Protein AF-G8PEH0-F1 (afdb_monomer)

Structure (mmCIF, N/CA/C/O backbone):
data_AF-G8PEH0-F1
#
_entry.id   AF-G8PEH0-F1
#
loop_
_atom_site.group_PDB
_atom_site.id
_atom_site.type_symbol
_atom_site.label_atom_id
_atom_site.label_alt_id
_atom_site.label_comp_id
_atom_site.label_asym_id
_atom_site.label_entity_id
_atom_site.label_seq_id
_atom_site.pdbx_PDB_ins_code
_atom_site.Cartn_x
_atom_site.Cartn_y
_atom_site.Cartn_z
_atom_site.occupancy
_atom_site.B_iso_or_equiv
_atom_site.auth_seq_id
_atom_site.auth_comp_id
_atom_site.auth_asym_id
_atom_site.auth_atom_id
_atom_site.pdbx_PDB_model_num
ATOM 1 N N . MET A 1 1 ? -9.163 20.966 8.024 1.00 61.94 1 MET A N 1
ATOM 2 C CA . MET A 1 1 ? -8.783 20.705 6.616 1.00 61.94 1 MET A CA 1
ATOM 3 C C . MET A 1 1 ? -7.304 20.337 6.473 1.00 61.94 1 MET A C 1
ATOM 5 O O . MET A 1 1 ? -7.022 19.229 6.039 1.00 61.94 1 MET A O 1
ATOM 9 N N . THR A 1 2 ? -6.364 21.163 6.945 1.00 79.69 2 THR A N 1
ATOM 10 C CA . THR A 1 2 ? -4.908 20.877 6.925 1.00 79.69 2 THR A CA 1
ATOM 11 C C . THR A 1 2 ? -4.513 19.539 7.562 1.00 79.69 2 THR A C 1
ATOM 13 O O . THR A 1 2 ? -3.725 18.803 6.982 1.00 79.69 2 THR A O 1
ATOM 16 N N . ARG A 1 3 ? -5.111 19.149 8.698 1.00 88.06 3 ARG A N 1
ATOM 17 C CA . ARG A 1 3 ? -4.799 17.865 9.366 1.00 88.06 3 ARG A CA 1
ATOM 18 C C . ARG A 1 3 ? -5.134 16.616 8.536 1.00 88.06 3 ARG A C 1
ATOM 20 O O . ARG A 1 3 ? -4.428 15.623 8.648 1.00 88.06 3 ARG A O 1
ATOM 27 N N . ILE A 1 4 ? -6.187 16.652 7.715 1.00 90.94 4 ILE A N 1
ATOM 28 C CA . ILE A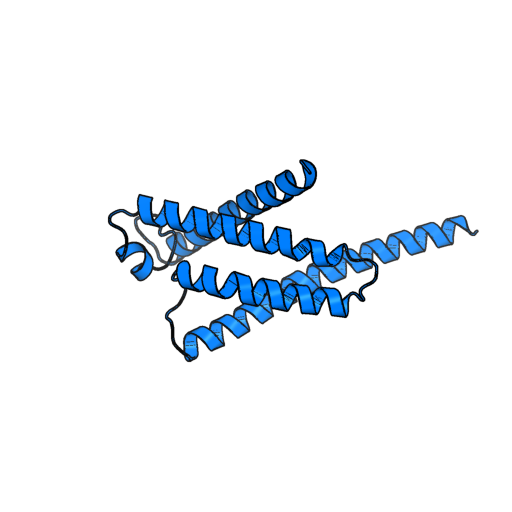 1 4 ? -6.575 15.511 6.864 1.00 90.94 4 ILE A CA 1
ATOM 29 C C . ILE A 1 4 ? -5.606 15.391 5.687 1.00 90.94 4 ILE A C 1
ATOM 31 O O . ILE A 1 4 ? -5.108 14.303 5.416 1.00 90.94 4 ILE A O 1
ATOM 35 N N . LEU A 1 5 ? -5.281 16.518 5.048 1.00 92.06 5 LEU A N 1
ATOM 36 C CA . LEU A 1 5 ? -4.298 16.567 3.964 1.00 92.06 5 LEU A CA 1
ATOM 37 C C . LEU A 1 5 ? -2.926 16.059 4.423 1.00 92.06 5 LEU A C 1
ATOM 39 O O . LEU A 1 5 ? -2.303 15.282 3.711 1.00 92.06 5 LEU A O 1
ATOM 43 N N . LEU A 1 6 ? -2.497 16.417 5.638 1.00 93.75 6 LEU A N 1
ATOM 44 C CA . LEU A 1 6 ? -1.253 15.910 6.224 1.00 93.75 6 LEU A CA 1
ATOM 45 C C . LEU A 1 6 ? -1.280 14.395 6.447 1.00 93.75 6 LEU A C 1
ATOM 47 O O . LEU A 1 6 ? -0.289 13.729 6.171 1.00 93.75 6 LEU A O 1
ATOM 51 N N . LYS A 1 7 ? -2.407 13.830 6.903 1.00 94.88 7 LYS A N 1
ATOM 52 C CA . LYS A 1 7 ? -2.544 12.371 7.031 1.00 94.88 7 LYS A CA 1
ATOM 53 C C . LYS A 1 7 ? -2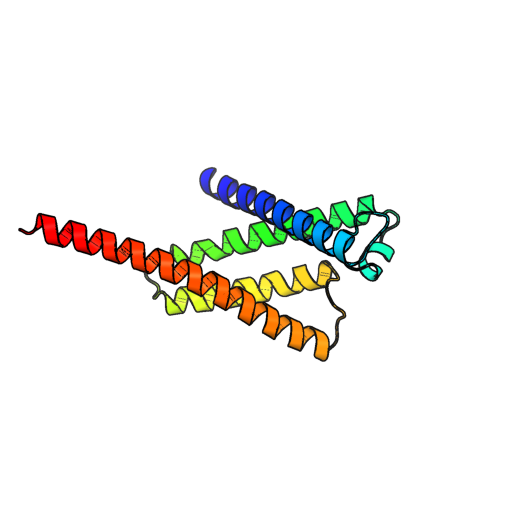.411 11.686 5.674 1.00 94.88 7 LYS A C 1
ATOM 55 O O . LYS A 1 7 ? -1.646 10.739 5.564 1.00 94.88 7 LYS A O 1
ATOM 60 N N . ILE A 1 8 ? -3.108 12.186 4.653 1.00 96.06 8 ILE A N 1
ATOM 61 C CA . ILE A 1 8 ? -3.055 11.633 3.290 1.00 96.06 8 ILE A CA 1
ATOM 62 C C . ILE A 1 8 ? -1.634 11.731 2.723 1.00 96.06 8 ILE A C 1
ATOM 64 O O . ILE A 1 8 ? -1.129 10.756 2.177 1.00 96.06 8 ILE A O 1
ATOM 68 N N . LEU A 1 9 ? -0.967 12.872 2.908 1.00 96.69 9 LEU A N 1
ATOM 69 C CA . LEU A 1 9 ? 0.416 13.072 2.482 1.00 96.69 9 LEU A CA 1
ATOM 70 C C . LEU A 1 9 ? 1.379 12.109 3.193 1.00 96.69 9 LEU A C 1
ATOM 72 O O . LEU A 1 9 ? 2.217 11.492 2.542 1.00 96.69 9 LEU A O 1
ATOM 76 N N . ASN A 1 10 ? 1.233 11.922 4.508 1.00 96.88 10 ASN A N 1
ATOM 77 C CA . ASN A 1 10 ? 2.004 10.921 5.249 1.00 96.88 10 ASN A CA 1
ATOM 78 C C . ASN A 1 10 ? 1.730 9.508 4.722 1.00 96.88 10 ASN A C 1
ATOM 80 O O . ASN A 1 10 ? 2.662 8.731 4.547 1.00 96.88 10 ASN A O 1
ATOM 84 N N . GLY A 1 11 ? 0.470 9.203 4.407 1.00 97.50 11 GLY A N 1
ATOM 85 C CA . GLY A 1 11 ? 0.069 7.976 3.729 1.00 97.50 11 GLY A CA 1
ATOM 86 C C . GLY A 1 11 ? 0.818 7.759 2.422 1.00 97.50 11 GLY A C 1
ATOM 87 O O . GLY A 1 11 ? 1.381 6.688 2.215 1.00 97.50 11 GLY A O 1
ATOM 88 N N . ALA A 1 12 ? 0.891 8.783 1.570 1.00 98.25 12 ALA A N 1
ATOM 89 C CA . ALA A 1 12 ? 1.642 8.736 0.320 1.00 98.25 12 ALA A CA 1
ATOM 90 C C . ALA A 1 12 ? 3.127 8.421 0.553 1.00 98.25 12 ALA A C 1
ATOM 92 O O . ALA A 1 12 ? 3.669 7.532 -0.098 1.00 98.25 12 ALA A O 1
ATOM 93 N N . PHE A 1 13 ? 3.774 9.098 1.508 1.00 98.12 13 PHE A N 1
ATOM 94 C CA . PHE A 1 13 ? 5.178 8.841 1.844 1.00 98.12 13 PHE A CA 1
ATOM 95 C C . PHE A 1 13 ? 5.407 7.420 2.363 1.00 98.12 13 PHE A C 1
ATOM 97 O O . PHE A 1 13 ? 6.356 6.764 1.937 1.00 98.12 13 PHE A O 1
ATOM 104 N N . ILE A 1 14 ? 4.525 6.924 3.235 1.00 97.94 14 ILE A N 1
ATOM 105 C CA . ILE A 1 14 ? 4.573 5.542 3.730 1.00 97.94 14 ILE A CA 1
ATOM 106 C C . ILE A 1 14 ? 4.402 4.559 2.566 1.00 97.94 14 ILE A C 1
ATOM 108 O O . ILE A 1 14 ? 5.167 3.604 2.456 1.00 97.94 14 ILE A O 1
ATOM 112 N N . GLY A 1 15 ? 3.453 4.819 1.663 1.00 98.12 15 GLY A N 1
ATOM 113 C CA . GLY A 1 15 ? 3.231 4.015 0.463 1.00 98.12 15 GLY A CA 1
ATOM 114 C C . GLY A 1 15 ? 4.473 3.941 -0.424 1.00 98.12 15 GLY A C 1
ATOM 115 O O . GLY A 1 15 ? 4.907 2.845 -0.772 1.00 98.12 15 GLY A O 1
ATOM 116 N N . ILE A 1 16 ? 5.096 5.088 -0.719 1.00 98.50 16 ILE A N 1
ATOM 117 C CA . ILE A 1 16 ? 6.359 5.164 -1.472 1.00 98.50 16 ILE A CA 1
ATOM 118 C C . ILE A 1 16 ? 7.461 4.366 -0.771 1.00 98.50 16 ILE A C 1
ATOM 120 O O . ILE A 1 16 ? 8.148 3.585 -1.425 1.00 98.50 16 ILE A O 1
ATOM 124 N N . ALA A 1 17 ? 7.628 4.535 0.543 1.00 98.25 17 ALA A N 1
ATOM 125 C CA . ALA A 1 17 ? 8.664 3.843 1.304 1.00 98.25 17 ALA A CA 1
ATOM 126 C C . ALA A 1 17 ? 8.483 2.319 1.252 1.00 98.25 17 ALA A C 1
ATOM 128 O O . ALA A 1 17 ? 9.427 1.596 0.937 1.00 98.25 17 ALA A O 1
ATOM 129 N N . ILE A 1 18 ? 7.262 1.828 1.490 1.00 97.12 18 ILE A N 1
ATOM 130 C CA . ILE A 1 18 ? 6.937 0.398 1.415 1.00 97.12 18 ILE A CA 1
ATOM 131 C C . ILE A 1 18 ? 7.155 -0.131 -0.007 1.00 97.12 18 ILE A C 1
ATOM 133 O O . ILE A 1 18 ? 7.750 -1.195 -0.181 1.00 97.12 18 ILE A O 1
ATOM 137 N N . GLY A 1 19 ? 6.701 0.599 -1.028 1.00 97.25 19 GLY A N 1
ATOM 138 C CA . GLY A 1 19 ? 6.881 0.220 -2.429 1.00 97.25 19 GLY A CA 1
ATOM 139 C C . GLY A 1 19 ? 8.355 0.121 -2.823 1.00 97.25 19 GLY A C 1
ATOM 140 O O . GLY A 1 19 ? 8.775 -0.888 -3.387 1.00 97.25 19 GLY A O 1
ATOM 141 N N . TYR A 1 20 ? 9.162 1.110 -2.432 1.00 97.19 20 TYR A N 1
ATOM 142 C CA . TYR A 1 20 ? 10.603 1.119 -2.669 1.00 97.19 20 TYR A CA 1
ATOM 143 C C . TYR A 1 20 ? 11.321 -0.034 -1.958 1.00 97.19 20 TYR A C 1
ATOM 145 O O . TYR A 1 20 ? 12.141 -0.712 -2.574 1.00 97.19 20 TYR A O 1
ATOM 153 N N . ILE A 1 21 ? 10.995 -0.296 -0.686 1.00 97.81 21 ILE A N 1
ATOM 154 C CA . ILE A 1 21 ? 11.572 -1.416 0.072 1.00 97.81 21 ILE A CA 1
ATOM 155 C C . ILE A 1 21 ? 11.241 -2.747 -0.609 1.00 97.81 21 ILE A C 1
ATOM 157 O O . ILE A 1 21 ? 12.135 -3.568 -0.798 1.00 97.81 21 ILE A O 1
ATOM 161 N N . ASN A 1 22 ? 9.993 -2.951 -1.039 1.00 95.38 22 ASN A N 1
ATOM 162 C CA . ASN A 1 22 ? 9.609 -4.158 -1.773 1.00 95.38 22 ASN A CA 1
ATOM 163 C C . ASN A 1 22 ? 10.368 -4.281 -3.101 1.00 95.38 22 ASN A C 1
ATOM 165 O O . ASN A 1 22 ? 10.932 -5.337 -3.382 1.00 95.38 22 ASN A O 1
ATOM 169 N N . ALA A 1 23 ? 10.435 -3.209 -3.895 1.00 96.06 23 ALA A N 1
ATOM 170 C CA . ALA A 1 23 ? 11.190 -3.193 -5.148 1.00 96.06 23 ALA A CA 1
ATOM 171 C C . ALA A 1 23 ? 12.669 -3.548 -4.933 1.00 96.06 23 ALA A C 1
ATOM 173 O O . ALA A 1 23 ? 13.246 -4.317 -5.706 1.00 96.06 23 ALA A O 1
ATOM 174 N N . LEU A 1 24 ? 13.274 -3.032 -3.860 1.00 96.38 24 LEU A N 1
ATOM 175 C CA . LEU A 1 24 ? 14.650 -3.336 -3.487 1.00 96.38 24 LEU A CA 1
ATOM 176 C C . LEU A 1 24 ? 14.813 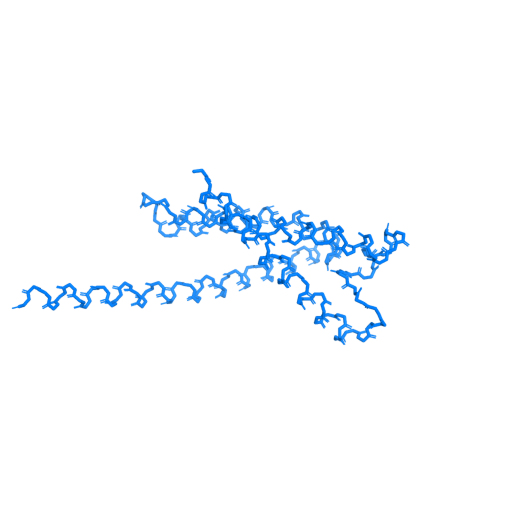-4.807 -3.089 1.00 96.38 24 LEU A C 1
ATOM 178 O O . LEU A 1 24 ? 15.712 -5.468 -3.601 1.00 96.38 24 LEU A O 1
ATOM 182 N N . ILE A 1 25 ? 13.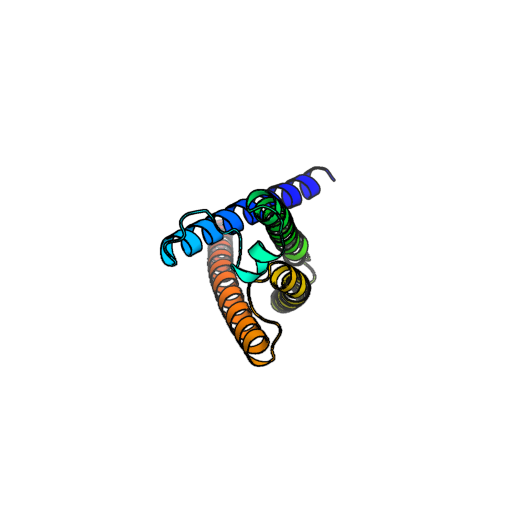927 -5.332 -2.235 1.00 96.44 25 ILE A N 1
ATOM 183 C CA . ILE A 1 25 ? 13.938 -6.742 -1.821 1.00 96.44 25 ILE A CA 1
ATOM 184 C C . ILE A 1 25 ? 13.841 -7.653 -3.046 1.00 96.44 25 ILE A C 1
ATOM 186 O O . ILE A 1 25 ? 14.688 -8.525 -3.217 1.00 96.44 25 ILE A O 1
ATOM 190 N N . PHE A 1 26 ? 12.869 -7.433 -3.934 1.00 93.88 26 PHE A N 1
ATOM 191 C CA . PHE A 1 26 ? 12.722 -8.253 -5.137 1.00 93.88 26 PHE A CA 1
ATOM 192 C C . PHE A 1 26 ? 13.926 -8.129 -6.073 1.00 93.88 26 PHE A C 1
ATOM 194 O O . PHE A 1 26 ? 14.403 -9.141 -6.578 1.00 93.88 26 PHE A O 1
ATOM 201 N N . SER A 1 27 ? 14.472 -6.926 -6.260 1.00 94.19 27 SER A N 1
ATOM 202 C CA . SER A 1 27 ? 15.677 -6.726 -7.078 1.00 94.19 27 SER A CA 1
ATOM 203 C C . SER A 1 27 ? 16.879 -7.512 -6.534 1.00 94.19 27 SER A C 1
ATOM 205 O O . SER A 1 27 ? 17.611 -8.133 -7.302 1.00 94.19 27 SER A O 1
ATOM 207 N N . VAL A 1 28 ? 17.051 -7.554 -5.207 1.00 95.44 28 VAL A N 1
ATOM 208 C CA . VAL A 1 28 ? 18.096 -8.356 -4.548 1.00 95.44 28 VAL A CA 1
ATOM 209 C C . VAL A 1 28 ? 17.821 -9.855 -4.690 1.00 95.44 28 VAL A C 1
ATOM 211 O O . VAL A 1 28 ? 18.718 -10.602 -5.077 1.00 95.44 28 VAL A O 1
ATOM 214 N N . LEU A 1 29 ? 16.588 -10.300 -4.423 1.00 95.31 29 LEU A N 1
ATOM 215 C CA . LEU A 1 29 ? 16.197 -11.713 -4.511 1.00 95.31 29 LEU A CA 1
ATOM 216 C C . LEU A 1 29 ? 16.363 -12.278 -5.928 1.00 95.31 29 LEU A C 1
ATOM 218 O O . LEU A 1 29 ? 16.786 -13.420 -6.084 1.00 95.31 29 LEU A O 1
ATOM 222 N N . PHE A 1 30 ? 16.073 -11.477 -6.954 1.00 92.81 30 PHE A N 1
ATOM 223 C CA . PHE A 1 30 ? 16.233 -11.852 -8.361 1.00 92.81 30 PHE A CA 1
ATOM 224 C C . PHE A 1 30 ? 17.605 -11.482 -8.950 1.00 92.81 30 PHE A C 1
ATOM 226 O O . PHE A 1 30 ? 17.805 -11.641 -10.153 1.00 92.81 30 PHE A O 1
ATOM 233 N N . GLN A 1 31 ? 18.547 -11.004 -8.126 1.00 93.25 31 GLN A N 1
ATOM 234 C CA . GLN A 1 31 ? 19.920 -10.655 -8.517 1.00 93.25 31 GLN A CA 1
ATOM 235 C C . GLN A 1 31 ? 19.997 -9.709 -9.729 1.00 93.25 31 GLN A C 1
ATOM 237 O O . GLN A 1 31 ? 20.832 -9.863 -10.625 1.00 93.25 31 GLN A O 1
ATOM 242 N N . THR A 1 32 ? 19.110 -8.714 -9.787 1.00 90.75 32 THR A N 1
ATOM 243 C CA . THR A 1 32 ? 19.074 -7.775 -10.910 1.00 90.75 32 THR A CA 1
ATOM 244 C C . THR A 1 32 ? 20.244 -6.790 -10.842 1.00 90.75 32 THR A C 1
ATOM 246 O O . THR A 1 32 ? 20.623 -6.304 -9.779 1.00 90.75 32 THR A O 1
ATOM 249 N N . LYS A 1 33 ? 20.812 -6.431 -12.003 1.00 88.69 33 LYS A N 1
ATOM 250 C CA . LYS A 1 33 ? 21.919 -5.454 -12.088 1.00 88.69 33 LYS A CA 1
ATOM 251 C C . LYS A 1 33 ? 21.506 -4.031 -11.677 1.00 88.69 33 LYS A C 1
ATOM 253 O O . LYS A 1 33 ? 22.335 -3.248 -11.224 1.00 88.69 33 LYS A O 1
ATOM 258 N N . TYR A 1 34 ? 20.237 -3.690 -11.876 1.00 89.19 34 TYR A N 1
ATOM 259 C CA . TYR A 1 34 ? 19.650 -2.388 -11.562 1.00 89.19 34 TYR A CA 1
ATOM 260 C C . TYR A 1 34 ? 18.405 -2.584 -10.697 1.00 89.19 34 TYR A C 1
ATOM 262 O O . TYR A 1 34 ? 17.854 -3.685 -10.668 1.00 89.19 34 TYR A O 1
ATOM 270 N N . LEU A 1 35 ? 17.941 -1.528 -10.025 1.00 91.00 35 LEU A N 1
ATOM 271 C CA . LEU A 1 35 ? 16.665 -1.553 -9.309 1.00 91.00 35 LEU A CA 1
ATOM 272 C C . LEU A 1 35 ? 15.514 -1.671 -10.314 1.00 91.00 35 LEU A C 1
ATOM 274 O O . LEU A 1 35 ? 15.354 -0.808 -11.180 1.00 91.00 35 LEU A O 1
ATOM 278 N N . PHE A 1 36 ? 14.701 -2.713 -10.167 1.00 93.69 36 PHE A N 1
ATOM 279 C CA . PHE A 1 36 ? 13.453 -2.866 -10.899 1.00 93.69 36 PHE A CA 1
ATOM 280 C C . PHE A 1 36 ? 12.297 -2.435 -9.990 1.00 93.69 36 PHE A C 1
ATOM 282 O O . PHE A 1 36 ? 12.054 -3.079 -8.970 1.00 93.69 36 PHE A O 1
ATOM 289 N N . PRO A 1 37 ? 11.574 -1.351 -10.324 1.00 94.25 37 PRO A N 1
ATOM 290 C CA . PRO A 1 37 ? 10.459 -0.879 -9.505 1.00 94.25 37 PRO A CA 1
ATOM 291 C C . PRO A 1 37 ? 9.235 -1.808 -9.588 1.00 94.25 37 PRO A C 1
ATOM 293 O O . PRO A 1 37 ? 8.348 -1.759 -8.746 1.00 94.25 37 PRO A O 1
ATOM 296 N N . SER A 1 38 ? 9.170 -2.664 -10.605 1.00 94.38 38 SER A N 1
ATOM 297 C CA . SER A 1 38 ? 8.141 -3.688 -10.763 1.00 94.38 38 SER A CA 1
ATOM 298 C C . SER A 1 38 ? 8.652 -4.788 -11.703 1.00 94.38 38 SER A C 1
ATOM 300 O O . SER A 1 38 ? 9.833 -4.801 -12.059 1.00 94.38 38 SER A O 1
ATOM 302 N N . ALA A 1 39 ? 7.781 -5.707 -12.121 1.00 90.81 39 ALA A N 1
ATOM 303 C CA . ALA A 1 39 ? 8.115 -6.816 -13.004 1.00 90.81 39 ALA A CA 1
ATOM 304 C C . ALA A 1 39 ? 8.868 -6.348 -14.273 1.00 90.81 39 ALA A C 1
ATOM 306 O O . ALA A 1 39 ? 8.537 -5.300 -14.837 1.00 90.81 39 ALA A O 1
ATOM 307 N N . PRO A 1 40 ? 9.834 -7.129 -14.798 1.00 89.88 40 PRO A N 1
ATOM 308 C CA . PRO A 1 40 ? 10.599 -6.744 -15.987 1.00 89.88 40 PRO A CA 1
ATOM 309 C C . PRO A 1 40 ? 9.734 -6.401 -17.205 1.00 89.88 40 PRO A C 1
ATOM 311 O O . PRO A 1 40 ? 10.045 -5.463 -17.935 1.00 89.88 40 PRO A O 1
ATOM 314 N N . LEU A 1 41 ? 8.613 -7.110 -17.388 1.00 90.12 41 LEU A N 1
ATOM 315 C CA . LEU A 1 41 ? 7.659 -6.829 -18.461 1.00 90.12 41 LEU A CA 1
ATOM 316 C C . LEU A 1 41 ? 7.055 -5.424 -18.332 1.00 90.12 41 LEU A C 1
ATOM 318 O O . LEU A 1 41 ? 6.963 -4.713 -19.327 1.00 90.12 41 LEU A O 1
ATOM 322 N N . PHE A 1 42 ? 6.707 -4.996 -17.118 1.00 93.81 42 PHE A N 1
ATOM 323 C CA . PHE A 1 42 ? 6.244 -3.634 -16.862 1.00 93.81 42 PHE A CA 1
ATOM 324 C C . PHE A 1 42 ? 7.341 -2.615 -17.186 1.00 93.81 42 PHE A C 1
ATOM 326 O O . PHE A 1 42 ? 7.104 -1.667 -17.927 1.00 93.81 42 PHE A O 1
ATOM 333 N N . VAL A 1 43 ? 8.571 -2.838 -16.710 1.00 94.12 43 VAL A N 1
ATOM 334 C CA . VAL A 1 43 ? 9.692 -1.911 -16.949 1.00 94.12 43 VAL A CA 1
ATOM 335 C C . VAL A 1 43 ? 10.007 -1.782 -18.443 1.00 94.12 43 VAL A C 1
ATOM 337 O O . VAL A 1 43 ? 10.330 -0.688 -18.899 1.00 94.12 43 VAL A O 1
ATOM 340 N N . SER A 1 44 ? 9.846 -2.858 -19.219 1.00 93.31 44 SER A N 1
ATOM 341 C CA . SER A 1 44 ? 10.081 -2.857 -20.671 1.00 93.31 44 SER A CA 1
ATOM 342 C C . SER A 1 44 ? 9.130 -1.955 -21.471 1.00 93.31 44 SER A C 1
ATOM 344 O O . SER A 1 44 ? 9.444 -1.594 -22.602 1.00 93.31 44 SER A O 1
ATOM 346 N N . GLN A 1 45 ? 7.996 -1.545 -20.888 1.00 95.00 45 GLN A N 1
ATOM 347 C CA . GLN A 1 45 ? 7.054 -0.607 -21.513 1.00 95.00 45 GLN A CA 1
ATOM 348 C C . GLN A 1 45 ? 7.567 0.841 -21.498 1.00 95.00 45 GLN A C 1
ATOM 350 O O . GLN A 1 45 ? 7.033 1.706 -22.193 1.00 95.00 45 GLN A O 1
ATOM 355 N N . PHE A 1 46 ? 8.605 1.116 -20.709 1.00 95.56 46 PHE A N 1
ATOM 356 C CA . PHE A 1 46 ? 9.175 2.440 -20.531 1.00 95.56 46 PHE A CA 1
ATOM 357 C C . PHE A 1 46 ? 10.518 2.557 -21.250 1.00 95.56 46 PHE A C 1
ATOM 359 O O . PHE A 1 46 ? 11.306 1.616 -21.309 1.00 95.56 46 PHE A O 1
ATOM 366 N N . ARG A 1 47 ? 10.825 3.757 -21.759 1.00 93.25 47 ARG A N 1
ATOM 367 C CA . ARG A 1 47 ? 12.098 4.019 -22.457 1.00 93.25 47 ARG A CA 1
ATOM 368 C C . ARG A 1 47 ? 13.312 3.906 -21.536 1.00 93.25 47 ARG A C 1
ATOM 370 O O . ARG A 1 47 ? 14.403 3.591 -21.997 1.00 93.25 47 ARG A O 1
ATOM 377 N N . THR A 1 48 ? 13.138 4.220 -20.254 1.00 92.62 48 THR A N 1
ATOM 378 C CA . THR A 1 48 ? 14.208 4.192 -19.252 1.00 92.62 48 THR A CA 1
ATOM 379 C C . THR A 1 48 ? 13.704 3.612 -17.937 1.00 92.62 48 THR A C 1
ATOM 381 O O . THR A 1 48 ? 12.543 3.804 -17.562 1.00 92.62 48 THR A O 1
ATOM 384 N N . THR A 1 49 ? 14.603 2.976 -17.184 1.00 90.75 49 THR A N 1
ATOM 385 C CA . THR A 1 49 ? 14.319 2.487 -15.825 1.00 90.75 49 THR A CA 1
ATOM 386 C C . THR A 1 49 ? 13.870 3.616 -14.902 1.00 90.75 49 THR A C 1
ATOM 388 O O . THR A 1 49 ? 12.952 3.429 -14.112 1.00 90.75 49 THR A O 1
ATOM 391 N N . LEU A 1 50 ? 14.433 4.819 -15.060 1.00 93.88 50 LEU A N 1
ATOM 392 C CA . LEU A 1 50 ? 14.019 5.999 -14.304 1.00 93.88 50 LEU A CA 1
ATOM 393 C C . LEU A 1 50 ? 12.540 6.345 -14.534 1.00 93.88 50 LEU A C 1
ATOM 395 O O . LEU A 1 50 ? 11.828 6.610 -13.571 1.00 93.88 50 LEU A O 1
ATOM 399 N N . SER A 1 51 ? 12.061 6.313 -15.783 1.00 95.81 51 SER A N 1
ATOM 400 C CA . SER A 1 51 ? 10.649 6.602 -16.079 1.00 95.81 51 SER A CA 1
ATOM 401 C C . SER A 1 51 ? 9.692 5.538 -15.527 1.00 95.81 51 SER A C 1
ATOM 403 O O . SER A 1 51 ? 8.650 5.895 -14.977 1.00 95.81 51 SER A O 1
ATOM 405 N N . ALA A 1 52 ? 10.079 4.256 -15.565 1.00 96.25 52 ALA A N 1
ATOM 406 C CA . ALA A 1 52 ? 9.325 3.180 -14.919 1.00 96.25 52 ALA A CA 1
ATOM 407 C C . ALA A 1 52 ? 9.264 3.366 -13.392 1.00 96.25 52 ALA A C 1
ATOM 409 O O . ALA A 1 52 ? 8.211 3.185 -12.776 1.00 96.25 52 ALA A O 1
ATOM 410 N N . THR A 1 53 ? 10.382 3.765 -12.776 1.00 96.31 53 THR A N 1
ATOM 411 C CA . THR A 1 53 ? 10.460 4.014 -11.331 1.00 96.31 53 THR A CA 1
ATOM 412 C C . THR A 1 53 ? 9.638 5.232 -10.939 1.00 96.31 53 THR A C 1
ATOM 414 O O . THR A 1 53 ? 8.912 5.174 -9.956 1.00 96.31 53 THR A O 1
ATOM 417 N N . ALA A 1 54 ? 9.680 6.315 -11.718 1.00 97.19 54 ALA A N 1
ATOM 418 C CA . ALA A 1 54 ? 8.859 7.497 -11.471 1.00 97.19 54 ALA A CA 1
ATOM 419 C C . ALA A 1 54 ? 7.359 7.164 -11.512 1.00 97.19 54 ALA A C 1
ATOM 421 O O . ALA A 1 54 ? 6.622 7.548 -10.604 1.00 97.19 54 ALA A O 1
ATOM 422 N N . PHE A 1 55 ? 6.915 6.395 -12.511 1.00 97.81 55 PHE A N 1
ATOM 423 C CA . PHE A 1 55 ? 5.521 5.957 -12.594 1.00 97.81 55 PHE A CA 1
ATOM 424 C C . PHE A 1 55 ? 5.135 5.045 -11.422 1.00 97.81 55 PHE A C 1
ATOM 426 O O . PHE A 1 55 ? 4.097 5.246 -10.797 1.00 97.81 55 PHE A O 1
ATOM 433 N N . SER A 1 56 ? 6.002 4.096 -11.060 1.00 98.00 56 SER A N 1
ATOM 434 C CA . SER A 1 56 ? 5.766 3.200 -9.919 1.00 98.00 56 SER A CA 1
ATOM 435 C C . SER A 1 56 ? 5.681 3.963 -8.596 1.00 98.00 56 SER A C 1
ATOM 437 O O . SER A 1 56 ? 4.793 3.693 -7.797 1.00 98.00 56 SER A O 1
ATOM 439 N N . THR A 1 57 ? 6.524 4.980 -8.394 1.00 98.25 57 THR A N 1
ATOM 440 C CA . THR A 1 57 ? 6.467 5.865 -7.220 1.00 98.25 57 THR A CA 1
ATOM 441 C C . THR A 1 57 ? 5.114 6.564 -7.099 1.00 98.25 57 THR A C 1
ATOM 443 O O . THR A 1 57 ? 4.573 6.653 -5.998 1.00 98.25 57 THR A O 1
ATOM 446 N N . ILE A 1 58 ? 4.529 7.015 -8.215 1.00 98.44 58 ILE A N 1
ATOM 447 C CA . ILE A 1 58 ? 3.179 7.597 -8.217 1.00 98.44 58 ILE A CA 1
ATOM 448 C C . ILE A 1 58 ? 2.149 6.544 -7.791 1.00 98.44 58 ILE A C 1
ATOM 450 O O . ILE A 1 58 ? 1.312 6.826 -6.937 1.00 98.44 58 ILE A O 1
ATOM 454 N N . LEU A 1 59 ? 2.223 5.323 -8.328 1.00 98.38 59 LEU A N 1
ATOM 455 C CA . LEU A 1 59 ? 1.312 4.241 -7.941 1.00 98.38 59 LEU A CA 1
ATOM 456 C C . LEU A 1 59 ? 1.438 3.885 -6.455 1.00 98.38 59 LEU A C 1
ATOM 458 O O . LEU A 1 59 ? 0.426 3.757 -5.771 1.00 98.38 59 LEU A O 1
ATOM 462 N N . TRP A 1 60 ? 2.656 3.792 -5.922 1.00 98.62 60 TRP A N 1
ATOM 463 C CA . TRP A 1 60 ? 2.895 3.533 -4.500 1.00 98.62 60 TRP A CA 1
ATOM 464 C C . TRP A 1 60 ? 2.351 4.646 -3.603 1.00 98.62 60 TRP A C 1
ATOM 466 O O . TRP A 1 60 ? 1.734 4.363 -2.575 1.00 98.62 60 TRP A O 1
ATOM 476 N N . ALA A 1 61 ? 2.512 5.906 -4.013 1.00 98.62 61 ALA A N 1
ATOM 477 C CA . ALA A 1 61 ? 1.910 7.044 -3.329 1.00 98.62 61 ALA A CA 1
ATOM 478 C C . ALA A 1 61 ? 0.377 6.941 -3.314 1.00 98.62 61 ALA A C 1
ATOM 480 O O . ALA A 1 61 ? -0.243 7.117 -2.267 1.00 98.62 61 ALA A O 1
ATOM 481 N N . LEU A 1 62 ? -0.239 6.603 -4.453 1.00 98.56 62 LEU A N 1
ATOM 482 C CA . LEU A 1 62 ? -1.689 6.421 -4.567 1.00 98.56 62 LEU A CA 1
ATOM 483 C C . LEU A 1 62 ? -2.199 5.266 -3.701 1.00 98.56 62 LEU A C 1
ATOM 485 O O . LEU A 1 62 ? -3.243 5.406 -3.070 1.00 98.56 62 LEU A O 1
ATOM 489 N N . ILE A 1 63 ? -1.454 4.161 -3.619 1.00 98.25 63 ILE A N 1
ATOM 490 C CA . ILE A 1 63 ? -1.759 3.045 -2.715 1.00 98.25 63 ILE A CA 1
ATOM 491 C C . ILE A 1 63 ? -1.743 3.532 -1.258 1.00 98.25 63 ILE A C 1
ATOM 493 O O . ILE A 1 63 ? -2.695 3.294 -0.517 1.00 98.25 63 ILE A O 1
ATOM 497 N N . GLY A 1 64 ? -0.706 4.267 -0.850 1.00 98.19 64 GLY A N 1
ATOM 498 C CA . GLY A 1 64 ? -0.617 4.833 0.498 1.00 98.19 64 GLY A CA 1
ATOM 499 C C . GLY A 1 64 ? -1.757 5.808 0.827 1.00 98.19 64 GLY A C 1
ATOM 500 O O . GLY A 1 64 ? -2.345 5.754 1.913 1.00 98.19 64 GLY A O 1
ATOM 501 N N . CYS A 1 65 ? -2.131 6.656 -0.136 1.00 98.25 65 CYS A N 1
ATOM 502 C CA . CYS A 1 65 ? -3.300 7.530 -0.042 1.00 98.25 65 CYS A CA 1
ATOM 503 C C . CYS A 1 65 ? -4.597 6.730 0.106 1.00 98.25 65 CYS A C 1
ATOM 505 O O . CYS A 1 65 ? -5.406 7.062 0.969 1.00 98.25 65 CYS A O 1
ATOM 507 N N . LEU A 1 66 ? -4.790 5.682 -0.703 1.00 98.25 66 LEU A N 1
ATOM 508 C CA . LEU A 1 66 ? -5.975 4.827 -0.670 1.00 98.25 66 LEU A CA 1
ATOM 509 C C . LEU A 1 66 ? -6.182 4.254 0.732 1.00 98.25 66 LEU A C 1
ATOM 511 O O . LEU A 1 66 ? -7.223 4.513 1.329 1.00 98.25 66 LEU A O 1
ATOM 515 N N . PHE A 1 67 ? -5.181 3.555 1.277 1.00 96.44 67 PHE A N 1
ATOM 516 C CA . PHE A 1 67 ? -5.275 2.953 2.611 1.00 96.44 67 PHE A CA 1
ATOM 517 C C . PHE A 1 67 ? -5.500 4.000 3.707 1.00 96.44 67 PHE A C 1
ATOM 519 O O . PHE A 1 67 ? -6.280 3.782 4.634 1.00 96.44 67 PHE A O 1
ATOM 526 N N . THR A 1 68 ? -4.883 5.177 3.584 1.00 97.06 68 THR A N 1
ATOM 527 C CA . THR A 1 68 ? -5.125 6.273 4.529 1.00 97.06 68 THR A CA 1
ATOM 528 C C . THR A 1 68 ? -6.560 6.781 4.467 1.00 97.06 68 THR A C 1
ATOM 530 O O . THR A 1 68 ? -7.201 6.937 5.504 1.00 97.06 68 THR A O 1
ATOM 533 N N . VAL A 1 69 ? -7.083 7.046 3.271 1.00 97.19 69 VAL A N 1
ATOM 534 C CA . VAL A 1 69 ? -8.438 7.580 3.094 1.00 97.19 69 VAL A CA 1
ATOM 535 C C . VAL A 1 69 ? -9.478 6.568 3.561 1.00 97.19 69 VAL A C 1
ATOM 537 O O . VAL A 1 69 ? -10.410 6.938 4.276 1.00 97.19 69 VAL A O 1
ATOM 540 N N . THR A 1 70 ? -9.314 5.290 3.216 1.00 96.44 70 THR A N 1
ATOM 541 C CA . THR A 1 70 ? -10.251 4.247 3.643 1.00 96.44 70 THR A CA 1
ATOM 542 C C . THR A 1 70 ? -10.224 4.046 5.151 1.00 96.44 70 THR A C 1
ATOM 544 O O . THR A 1 70 ? -11.283 3.814 5.731 1.00 96.44 70 THR A O 1
ATOM 547 N N . SER A 1 71 ? -9.072 4.207 5.815 1.00 95.12 71 SER A N 1
ATOM 548 C CA . SER A 1 71 ? -8.959 4.052 7.276 1.00 95.12 71 SER A CA 1
ATOM 549 C C . SER A 1 71 ? -9.910 4.961 8.069 1.00 95.12 71 SER A C 1
ATOM 551 O O . SER A 1 71 ? -10.304 4.628 9.186 1.00 95.12 71 SER A O 1
ATOM 553 N N . PHE A 1 72 ? -10.362 6.081 7.490 1.00 95.69 72 PHE A N 1
ATOM 554 C CA . PHE A 1 72 ? -11.336 6.969 8.131 1.00 95.69 72 PHE A CA 1
ATOM 555 C C . PHE A 1 72 ? -12.701 6.310 8.373 1.00 95.69 72 PHE A C 1
ATOM 557 O O . PHE A 1 72 ? -13.464 6.797 9.204 1.00 95.69 72 PHE A O 1
ATOM 564 N N . ILE A 1 73 ? -12.996 5.172 7.736 1.00 96.31 73 ILE A N 1
ATOM 565 C CA . ILE A 1 73 ? -14.188 4.361 8.024 1.00 96.31 73 ILE A CA 1
ATOM 566 C C . ILE A 1 73 ? -14.238 3.936 9.498 1.00 96.31 73 ILE A C 1
ATOM 568 O O . ILE A 1 73 ? -15.320 3.909 10.085 1.00 96.31 73 ILE A O 1
ATOM 572 N N . PHE A 1 74 ? -13.087 3.672 10.123 1.00 93.69 74 PHE A N 1
ATOM 573 C CA . PHE A 1 74 ? -13.012 3.291 11.537 1.00 93.69 74 PHE A CA 1
ATOM 574 C C . PHE A 1 74 ? -13.311 4.451 12.504 1.00 93.69 74 PHE A C 1
ATOM 576 O O . PHE A 1 74 ? -13.491 4.223 13.694 1.00 93.69 74 PHE A O 1
ATOM 583 N N . GLN A 1 75 ? -13.423 5.691 12.013 1.00 93.62 75 GLN A N 1
ATOM 584 C CA . GLN A 1 75 ? -13.833 6.855 12.816 1.00 93.62 75 GLN A CA 1
ATOM 585 C C . GLN A 1 75 ? -15.362 7.036 12.855 1.00 93.62 75 GLN A C 1
ATOM 587 O O . GLN A 1 75 ? -15.865 7.957 13.491 1.00 93.62 75 GLN A O 1
ATOM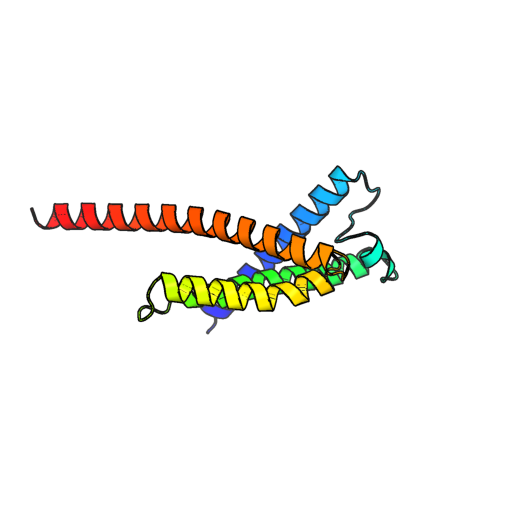 592 N N . ILE A 1 76 ? -16.128 6.183 12.164 1.00 93.94 76 ILE A N 1
ATOM 593 C CA . ILE A 1 76 ? -17.592 6.268 12.120 1.00 93.94 76 ILE A CA 1
ATOM 594 C C . ILE A 1 76 ? -18.183 5.549 13.342 1.00 93.94 76 ILE A C 1
ATOM 596 O O . ILE A 1 76 ? -18.538 4.374 13.262 1.00 93.94 76 ILE A O 1
ATOM 600 N N . GLU A 1 77 ? -18.342 6.264 14.456 1.00 91.62 77 GLU A N 1
ATOM 601 C CA . GLU A 1 77 ? -18.768 5.714 15.762 1.00 91.62 77 GLU A CA 1
ATOM 602 C C . GLU A 1 77 ? -20.098 4.942 15.727 1.00 91.62 77 GLU A C 1
ATOM 604 O O . GLU A 1 77 ? -20.274 3.942 16.413 1.00 91.62 77 GLU A O 1
ATOM 609 N N . ARG A 1 78 ? -21.038 5.363 14.875 1.00 95.38 78 ARG A N 1
ATOM 610 C CA . ARG A 1 78 ? -22.356 4.718 14.723 1.00 95.38 78 ARG A CA 1
ATOM 611 C C . ARG A 1 78 ? -22.316 3.331 14.069 1.00 95.38 78 ARG A C 1
ATOM 613 O O . ARG A 1 78 ? -23.351 2.675 13.974 1.00 95.38 78 ARG A O 1
ATOM 620 N N . TRP A 1 79 ? -21.190 2.922 13.485 1.00 96.00 79 TRP A N 1
ATOM 621 C CA . TRP A 1 79 ? -21.070 1.626 12.818 1.00 96.00 79 TRP A CA 1
ATOM 622 C C . TRP A 1 79 ? -20.447 0.597 13.751 1.00 96.00 79 TRP A C 1
ATOM 624 O O . TRP A 1 79 ? -19.478 0.885 14.443 1.00 96.00 79 TRP A O 1
ATOM 634 N N . SER A 1 80 ? -20.960 -0.636 13.710 1.00 94.81 80 SER A N 1
ATOM 635 C CA . SER A 1 80 ? -20.284 -1.754 14.363 1.00 94.81 80 SER A CA 1
ATOM 636 C C . SER A 1 80 ?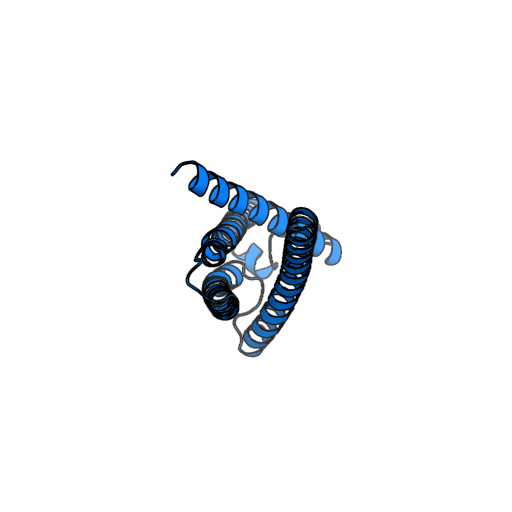 -18.917 -1.996 13.725 1.00 94.81 80 SER A C 1
ATOM 638 O O . SER A 1 80 ? -18.722 -1.775 12.525 1.00 94.81 80 SER A O 1
ATOM 640 N N . ILE A 1 81 ? -17.985 -2.528 14.513 1.00 92.00 81 ILE A N 1
ATOM 641 C CA . ILE A 1 81 ? -16.632 -2.843 14.046 1.00 92.00 81 ILE A CA 1
ATOM 642 C C . ILE A 1 81 ? -16.636 -3.800 12.844 1.00 92.00 81 ILE A C 1
ATOM 644 O O . ILE A 1 81 ? -15.841 -3.652 11.917 1.00 92.00 81 ILE A O 1
ATOM 648 N N . THR A 1 82 ? -17.589 -4.738 12.802 1.00 94.31 82 THR A N 1
ATOM 649 C CA . THR A 1 82 ? -17.782 -5.651 11.669 1.00 94.31 82 THR A CA 1
ATOM 650 C C . THR A 1 82 ? -18.168 -4.884 10.410 1.00 94.31 82 THR A C 1
ATOM 652 O O . THR A 1 82 ? -17.568 -5.093 9.359 1.00 94.31 82 THR A O 1
ATOM 655 N N . ARG A 1 83 ? -19.128 -3.953 10.508 1.00 96.88 83 ARG A N 1
ATOM 656 C CA . ARG A 1 83 ? -19.558 -3.137 9.365 1.00 96.88 83 ARG A CA 1
ATOM 657 C C . ARG A 1 83 ? -18.421 -2.256 8.850 1.00 96.88 83 ARG A C 1
ATOM 659 O O . ARG A 1 83 ? -18.231 -2.176 7.639 1.00 96.88 83 ARG A O 1
ATOM 666 N N . GLN A 1 84 ? -17.662 -1.632 9.749 1.00 96.81 84 GLN A N 1
ATOM 667 C CA . GLN A 1 84 ? -16.480 -0.844 9.391 1.00 96.81 84 GLN A CA 1
ATOM 668 C C . GLN A 1 84 ? -15.428 -1.706 8.683 1.00 96.81 84 GLN A C 1
ATOM 670 O O . GLN A 1 84 ? -14.960 -1.336 7.611 1.00 96.81 84 GLN A O 1
ATOM 675 N N . THR A 1 85 ? -15.123 -2.888 9.227 1.00 95.69 85 THR A N 1
ATOM 676 C CA . THR A 1 85 ? -14.128 -3.815 8.664 1.00 95.69 85 THR A CA 1
ATOM 677 C C . THR A 1 85 ? -14.524 -4.296 7.269 1.00 95.69 8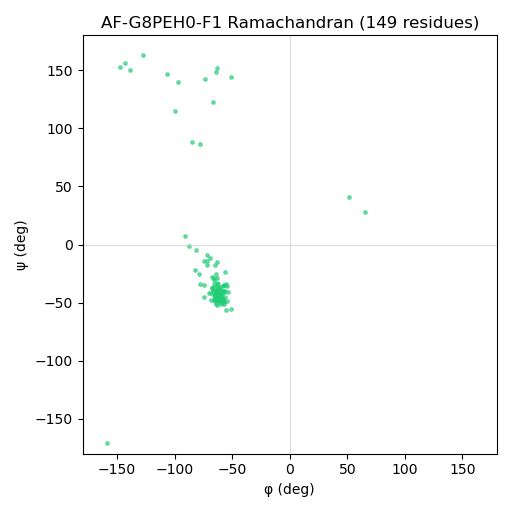5 THR A C 1
ATOM 679 O O . THR A 1 85 ? -13.693 -4.274 6.365 1.00 95.69 85 THR A O 1
ATOM 682 N N . VAL A 1 86 ? -15.786 -4.692 7.066 1.00 97.31 86 VAL A N 1
ATOM 683 C CA . VAL A 1 86 ? -16.286 -5.146 5.756 1.00 97.31 86 VAL A CA 1
ATOM 684 C C . VAL A 1 86 ? -16.253 -4.011 4.733 1.00 97.31 86 VAL A C 1
ATOM 686 O O . VAL A 1 86 ? -15.801 -4.213 3.608 1.00 97.31 86 VAL A O 1
ATOM 689 N N . ALA A 1 87 ? -16.687 -2.806 5.116 1.00 97.81 87 ALA A N 1
ATOM 690 C CA . ALA A 1 87 ? -16.640 -1.645 4.230 1.00 97.81 87 ALA A CA 1
ATOM 691 C C . ALA A 1 87 ? -15.196 -1.259 3.873 1.00 97.81 87 ALA A C 1
ATOM 693 O O . ALA A 1 87 ? -14.896 -1.014 2.705 1.00 97.81 87 ALA A O 1
ATOM 694 N N . HIS A 1 88 ? -14.295 -1.257 4.858 1.00 97.50 88 HIS A N 1
ATOM 695 C CA . HIS A 1 88 ? -12.877 -0.990 4.653 1.00 97.50 88 HIS A CA 1
ATOM 696 C C . HIS A 1 88 ? -12.249 -2.012 3.702 1.00 97.50 88 HIS A C 1
ATOM 698 O O . HIS A 1 88 ? -11.617 -1.622 2.720 1.00 97.50 88 HIS A O 1
ATOM 70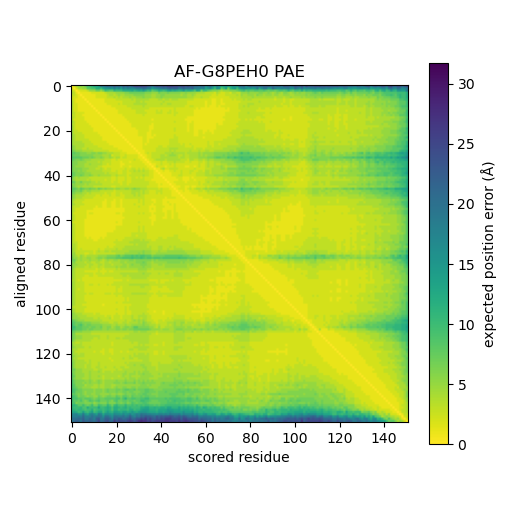4 N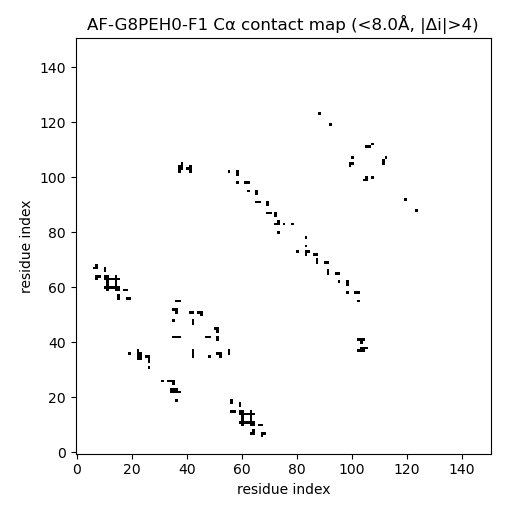 N . PHE A 1 89 ? -12.489 -3.304 3.933 1.00 97.69 89 PHE A N 1
ATOM 705 C CA . PHE A 1 89 ? -12.018 -4.383 3.068 1.00 97.69 89 PHE A CA 1
ATOM 706 C C . PHE A 1 89 ? -12.519 -4.214 1.631 1.00 97.69 89 PHE A C 1
ATOM 708 O O . PHE A 1 89 ? -11.724 -4.239 0.699 1.00 97.69 89 PHE A O 1
ATOM 715 N N . ALA A 1 90 ? -13.820 -3.983 1.439 1.00 97.94 90 ALA A N 1
ATOM 716 C CA . ALA A 1 90 ? -14.399 -3.863 0.105 1.00 97.94 90 ALA A CA 1
ATOM 717 C C . ALA A 1 90 ? -13.816 -2.673 -0.673 1.00 97.94 90 ALA A C 1
ATOM 719 O O . ALA A 1 90 ? -13.419 -2.822 -1.827 1.00 97.94 90 ALA A O 1
ATOM 720 N N . ILE A 1 91 ? -13.725 -1.498 -0.041 1.00 97.75 91 ILE A N 1
ATOM 721 C CA . ILE A 1 91 ? -13.234 -0.285 -0.707 1.00 97.75 91 ILE A CA 1
ATOM 722 C C . ILE A 1 91 ? -11.730 -0.383 -0.977 1.00 97.75 91 ILE A C 1
ATOM 724 O O . ILE A 1 91 ? -11.286 -0.030 -2.070 1.00 97.75 91 ILE A O 1
ATOM 728 N N . THR A 1 92 ? -10.944 -0.893 -0.022 1.00 97.44 92 THR A N 1
ATOM 729 C CA . THR A 1 92 ? -9.504 -1.103 -0.236 1.00 97.44 92 THR A CA 1
ATOM 730 C C . THR A 1 92 ? -9.252 -2.134 -1.322 1.00 97.44 92 THR A C 1
ATOM 732 O O . THR A 1 92 ? -8.455 -1.861 -2.207 1.00 97.44 92 THR A O 1
ATOM 735 N N . PHE A 1 93 ? -9.960 -3.264 -1.330 1.00 97.69 93 PHE A N 1
ATOM 736 C CA . PHE A 1 93 ? -9.820 -4.288 -2.365 1.00 97.69 93 PHE A CA 1
ATOM 737 C C . PHE A 1 93 ? -10.134 -3.736 -3.762 1.00 97.69 93 PHE A C 1
ATOM 739 O O . PHE A 1 93 ? -9.310 -3.841 -4.674 1.00 97.69 93 PHE A O 1
ATOM 746 N N . VAL A 1 94 ? -11.288 -3.080 -3.924 1.00 97.75 94 VAL A N 1
ATOM 747 C CA . VAL A 1 94 ? -11.708 -2.500 -5.209 1.00 97.75 94 VAL A CA 1
ATOM 748 C C . VAL A 1 94 ? -10.764 -1.388 -5.661 1.00 97.75 94 VAL A C 1
ATOM 750 O O . VAL A 1 94 ? -10.445 -1.320 -6.842 1.00 97.75 94 VAL A O 1
ATOM 753 N N . GLY A 1 95 ? -10.291 -0.532 -4.750 1.00 97.62 95 GLY A N 1
ATOM 754 C CA . GLY A 1 95 ? -9.366 0.554 -5.084 1.00 97.62 95 GLY A CA 1
ATOM 755 C C . GLY A 1 95 ? -7.936 0.081 -5.356 1.00 97.62 95 GLY A C 1
ATOM 756 O O . GLY A 1 95 ? -7.253 0.625 -6.220 1.00 97.62 95 GLY A O 1
ATOM 757 N N . PHE A 1 96 ? -7.475 -0.947 -4.646 1.00 97.31 96 PHE A N 1
ATOM 758 C CA . PHE A 1 96 ? -6.114 -1.465 -4.757 1.00 97.31 96 PHE A CA 1
ATOM 759 C C . PHE A 1 96 ? -5.936 -2.330 -6.003 1.00 97.31 96 PHE A C 1
ATOM 761 O O . PHE A 1 96 ? -4.879 -2.282 -6.625 1.00 97.31 96 PHE A O 1
ATOM 768 N N . THR A 1 97 ? -6.971 -3.069 -6.411 1.00 96.38 97 THR A N 1
ATOM 769 C CA . THR A 1 97 ? -6.947 -3.925 -7.609 1.00 96.38 97 THR A CA 1
ATOM 770 C C . THR A 1 97 ? -6.469 -3.192 -8.873 1.00 96.38 97 THR A C 1
ATOM 772 O O . THR A 1 97 ? -5.483 -3.638 -9.461 1.00 96.38 97 THR A O 1
ATOM 775 N N . PRO A 1 98 ? -7.064 -2.063 -9.310 1.00 96.69 98 PRO A N 1
ATOM 776 C CA . PRO A 1 98 ? -6.588 -1.354 -10.495 1.00 96.69 98 PRO A CA 1
ATOM 777 C C . PRO A 1 98 ? -5.164 -0.816 -10.319 1.00 96.69 98 PRO A C 1
ATOM 779 O O . PRO A 1 98 ? -4.389 -0.860 -11.268 1.00 96.69 98 PRO A O 1
ATOM 782 N N . LEU A 1 99 ? -4.777 -0.369 -9.119 1.00 97.75 99 LEU A N 1
ATOM 783 C CA . LEU A 1 99 ? -3.411 0.097 -8.849 1.00 97.75 99 LEU A CA 1
ATOM 784 C C . LEU A 1 99 ? -2.388 -1.043 -8.960 1.00 97.75 99 LEU A C 1
ATOM 786 O O . LEU A 1 99 ? -1.318 -0.851 -9.534 1.00 97.75 99 LEU A O 1
ATOM 790 N N . ALA A 1 100 ? -2.725 -2.238 -8.475 1.00 95.62 100 ALA A N 1
ATOM 791 C CA . ALA A 1 100 ? -1.889 -3.430 -8.591 1.00 95.62 100 ALA A CA 1
ATOM 792 C C . ALA A 1 100 ? -1.746 -3.888 -10.054 1.00 95.62 100 ALA A C 1
ATOM 794 O O . ALA A 1 100 ? -0.646 -4.228 -10.493 1.00 95.62 100 ALA A O 1
ATOM 795 N N . LEU A 1 101 ? -2.835 -3.827 -10.829 1.00 95.06 101 LEU A N 1
ATOM 796 C CA . LEU A 1 101 ? -2.823 -4.118 -12.265 1.00 95.06 101 LEU A CA 1
ATOM 797 C C . LEU A 1 101 ? -1.975 -3.106 -13.044 1.00 95.06 101 LEU A C 1
ATOM 799 O O . LEU A 1 101 ? -1.131 -3.505 -13.843 1.00 95.06 101 LEU A O 1
ATOM 803 N N . LEU A 1 102 ? -2.146 -1.807 -12.775 1.00 95.88 102 LEU A N 1
ATOM 804 C CA . LEU A 1 102 ? -1.340 -0.737 -13.376 1.00 95.88 102 LEU A CA 1
ATOM 805 C C . LEU A 1 102 ? 0.135 -0.833 -12.988 1.00 95.88 102 LEU A C 1
ATOM 807 O O . LEU A 1 102 ? 0.994 -0.433 -13.766 1.00 95.88 102 LEU A O 1
ATOM 811 N N . SER A 1 103 ? 0.432 -1.383 -11.809 1.00 94.75 103 SER A N 1
ATOM 812 C CA . SER A 1 103 ? 1.805 -1.652 -11.379 1.00 94.75 103 SER A CA 1
ATOM 813 C C . SER A 1 103 ? 2.432 -2.814 -12.148 1.00 94.75 103 SER A C 1
ATOM 815 O O . SER A 1 103 ? 3.642 -2.992 -12.083 1.00 94.75 103 SER A O 1
ATOM 817 N N . GLY A 1 104 ? 1.647 -3.624 -12.865 1.00 93.38 104 GLY A N 1
ATOM 818 C CA . GLY A 1 104 ? 2.142 -4.774 -13.617 1.00 93.38 104 GLY A CA 1
ATOM 819 C C . GLY A 1 104 ? 2.727 -5.883 -12.738 1.00 93.38 104 GLY A C 1
ATOM 820 O O . GLY A 1 104 ? 3.618 -6.603 -13.182 1.00 93.38 104 GLY A O 1
ATOM 821 N N . TRP A 1 105 ? 2.262 -6.017 -11.490 1.00 92.62 105 TRP A N 1
ATOM 822 C CA . TRP A 1 105 ? 2.782 -7.016 -10.546 1.00 92.62 105 TRP A CA 1
ATOM 823 C C . TRP A 1 105 ? 2.462 -8.458 -10.934 1.00 92.62 105 TRP A C 1
ATOM 825 O O . TRP A 1 105 ? 3.210 -9.366 -10.580 1.00 92.62 105 TRP A O 1
ATOM 835 N N . PHE A 1 106 ? 1.366 -8.678 -11.656 1.00 90.81 106 PHE A N 1
ATOM 836 C CA . PHE A 1 106 ? 0.967 -9.998 -12.122 1.00 90.81 106 PHE A CA 1
ATOM 837 C C . PHE A 1 106 ? 0.244 -9.916 -13.478 1.00 90.81 106 PHE A C 1
ATOM 839 O O . PHE A 1 106 ? -0.374 -8.894 -13.788 1.00 90.81 106 PHE A O 1
ATOM 846 N N . PRO A 1 107 ? 0.304 -10.977 -14.305 1.00 89.88 107 PRO A N 1
ATOM 847 C CA . PRO A 1 107 ? -0.419 -11.039 -15.574 1.00 89.88 107 PRO A CA 1
ATOM 848 C C . PRO A 1 107 ? -1.942 -11.016 -15.401 1.00 89.88 107 PRO A C 1
ATOM 850 O O . PRO A 1 107 ? -2.486 -11.608 -14.468 1.00 89.88 107 PRO A O 1
ATOM 853 N N . ILE A 1 108 ? -2.649 -10.431 -16.369 1.00 90.75 108 ILE A N 1
ATOM 854 C CA . ILE A 1 108 ? -4.117 -10.436 -16.405 1.00 90.75 108 ILE A CA 1
ATOM 855 C C . ILE A 1 108 ? -4.597 -11.801 -16.911 1.00 90.75 108 ILE A C 1
ATOM 857 O O . ILE A 1 108 ? -4.800 -12.015 -18.102 1.00 90.75 108 ILE A O 1
ATOM 861 N N . SER A 1 109 ? -4.746 -12.752 -15.994 1.00 94.19 109 SER A N 1
ATOM 862 C CA . SER A 1 109 ? -5.317 -14.073 -16.271 1.00 94.19 109 SER A CA 1
ATOM 863 C C . SER A 1 109 ? -6.154 -14.540 -15.083 1.00 94.19 109 SER A C 1
ATOM 865 O O . SER A 1 109 ? -5.899 -14.120 -13.953 1.00 94.19 109 SER A O 1
ATOM 867 N N . GLY A 1 110 ? -7.112 -15.441 -15.316 1.00 93.38 110 GLY A N 1
ATOM 868 C CA . GLY A 1 110 ? -7.979 -15.959 -14.250 1.00 93.38 110 GLY A CA 1
ATOM 869 C C . GLY A 1 110 ? -7.202 -16.582 -13.085 1.00 93.38 110 GLY A C 1
ATOM 870 O O . GLY A 1 110 ? -7.527 -16.325 -11.931 1.00 93.38 110 GLY A O 1
ATOM 871 N N . PHE A 1 111 ? -6.125 -17.320 -13.379 1.00 95.94 111 PHE A N 1
ATOM 872 C CA . PHE A 1 111 ? -5.263 -17.919 -12.357 1.00 95.94 111 PHE A CA 1
ATOM 873 C C . PHE A 1 111 ? -4.573 -16.860 -11.485 1.00 95.94 111 PHE A C 1
ATOM 875 O O . PHE A 1 111 ? -4.678 -16.898 -10.261 1.00 95.94 111 PHE A O 1
ATOM 882 N N . TRP A 1 112 ? -3.903 -15.887 -12.109 1.00 94.38 112 TRP A N 1
ATOM 883 C CA . TRP A 1 112 ? -3.180 -14.835 -11.388 1.00 94.38 112 TRP A CA 1
ATOM 884 C C . TRP A 1 112 ? -4.116 -13.911 -10.604 1.00 94.38 112 TRP A C 1
ATOM 886 O O . TRP A 1 112 ? -3.785 -13.525 -9.487 1.00 94.38 112 TRP A O 1
ATOM 896 N N . LEU A 1 113 ? -5.305 -13.614 -11.139 1.00 94.62 113 LEU A N 1
ATOM 897 C CA . LEU A 1 113 ? -6.334 -12.852 -10.428 1.00 94.62 113 LEU A CA 1
ATOM 898 C C . LEU A 1 113 ? -6.849 -13.609 -9.201 1.00 94.62 113 LEU A C 1
ATOM 900 O O . LEU A 1 113 ? -6.948 -13.028 -8.125 1.00 94.62 113 LEU A O 1
ATOM 904 N N . PHE A 1 114 ? -7.131 -14.905 -9.336 1.00 95.81 114 PHE A N 1
ATOM 905 C CA . PHE A 1 114 ? -7.550 -15.738 -8.210 1.00 95.81 114 PHE A CA 1
ATOM 906 C C . PHE A 1 114 ? -6.471 -15.807 -7.120 1.00 95.81 114 PHE A C 1
ATOM 908 O O . PHE A 1 114 ? -6.761 -15.599 -5.942 1.00 95.81 114 PHE A O 1
ATOM 915 N N . PHE A 1 115 ? -5.214 -16.027 -7.515 1.00 96.31 115 PHE A N 1
ATOM 916 C CA . PHE A 1 115 ? -4.087 -16.048 -6.586 1.00 96.31 115 PHE A CA 1
ATOM 917 C C . PHE A 1 115 ? -3.903 -14.701 -5.872 1.00 96.31 115 PHE A C 1
ATOM 919 O O . PHE A 1 115 ? -3.754 -14.662 -4.652 1.00 96.31 115 PHE A O 1
ATOM 926 N N . TYR A 1 116 ? -3.994 -13.593 -6.611 1.00 95.69 116 TYR A N 1
ATOM 927 C CA . TYR A 1 116 ? -3.963 -12.242 -6.057 1.00 95.69 116 TYR A CA 1
ATOM 928 C C . TYR A 1 116 ? -5.043 -12.024 -4.987 1.00 95.69 116 TYR A C 1
ATOM 930 O O . TYR A 1 116 ? -4.734 -11.502 -3.917 1.00 95.69 116 TYR A O 1
ATOM 938 N N . VAL A 1 117 ? -6.285 -12.458 -5.237 1.00 96.69 117 VAL A N 1
ATOM 939 C CA . VAL A 1 117 ? -7.387 -12.333 -4.267 1.00 96.69 117 VAL A CA 1
ATOM 940 C C . VAL A 1 117 ? -7.065 -13.071 -2.971 1.00 96.69 117 VAL A C 1
ATOM 942 O O . VAL A 1 117 ? -7.237 -12.506 -1.891 1.00 96.69 117 VAL A O 1
ATOM 945 N N . ILE A 1 118 ? -6.557 -14.303 -3.060 1.00 97.69 118 ILE A N 1
ATOM 946 C CA . ILE A 1 118 ? -6.168 -15.085 -1.878 1.00 97.69 118 ILE A CA 1
ATOM 947 C C . ILE A 1 118 ? -5.073 -14.362 -1.094 1.00 97.69 118 ILE A C 1
ATOM 949 O O . ILE A 1 118 ? -5.202 -14.178 0.116 1.00 97.69 118 ILE A O 1
ATOM 953 N N . VAL A 1 119 ? -4.013 -13.918 -1.775 1.00 96.56 119 VAL A N 1
ATOM 954 C CA . VAL A 1 119 ? -2.897 -13.205 -1.139 1.00 96.56 119 VAL A CA 1
ATOM 955 C C . VAL A 1 119 ? -3.381 -11.917 -0.472 1.00 96.56 119 VAL A C 1
ATOM 957 O O . VAL A 1 119 ? -3.011 -11.647 0.671 1.00 96.56 119 VAL A O 1
ATOM 960 N N . PHE A 1 120 ? -4.251 -11.152 -1.134 1.00 96.38 120 PHE A N 1
ATOM 961 C CA . PHE A 1 120 ? -4.832 -9.939 -0.566 1.00 96.38 120 PHE A CA 1
ATOM 962 C C . PHE A 1 120 ? -5.631 -10.239 0.707 1.00 96.38 120 PHE A C 1
ATOM 964 O O . PHE A 1 120 ? -5.426 -9.577 1.723 1.00 96.38 120 PHE A O 1
ATOM 971 N N . ILE A 1 121 ? -6.502 -11.255 0.680 1.00 97.56 121 ILE A N 1
ATOM 972 C CA . ILE A 1 121 ? -7.297 -11.670 1.845 1.00 97.56 121 ILE A CA 1
ATOM 973 C C . ILE A 1 121 ? -6.385 -12.072 3.008 1.00 97.56 121 ILE A C 1
ATOM 975 O O . ILE A 1 121 ? -6.610 -11.627 4.132 1.00 97.56 121 ILE A O 1
ATOM 979 N N . LEU A 1 122 ? -5.346 -12.872 2.750 1.00 97.75 122 LEU A N 1
ATOM 980 C CA . LEU A 1 122 ? -4.421 -13.337 3.786 1.00 97.75 122 LEU A CA 1
ATOM 981 C C . LEU A 1 122 ? -3.648 -12.183 4.432 1.00 97.75 122 LEU A C 1
ATOM 983 O O . LEU A 1 122 ? -3.575 -12.104 5.661 1.00 97.75 122 LEU A O 1
ATOM 987 N N . ILE A 1 123 ? -3.098 -11.272 3.624 1.00 95.69 123 ILE A N 1
ATOM 988 C CA . ILE A 1 123 ? -2.361 -10.105 4.128 1.00 95.69 123 ILE A CA 1
ATOM 989 C C . ILE A 1 123 ? -3.299 -9.193 4.918 1.00 95.69 123 ILE A C 1
ATOM 991 O O . ILE A 1 123 ? -2.974 -8.810 6.041 1.00 95.69 123 ILE A O 1
ATOM 995 N N . TYR A 1 124 ? -4.479 -8.890 4.370 1.00 95.19 124 TYR A N 1
ATOM 996 C CA . TYR A 1 124 ? -5.463 -8.046 5.041 1.00 95.19 124 TYR A CA 1
ATOM 997 C C . TYR A 1 124 ? -5.871 -8.636 6.391 1.00 95.19 124 TYR A C 1
ATOM 999 O O . TYR A 1 124 ? -5.838 -7.941 7.403 1.00 95.19 124 TYR A O 1
ATOM 1007 N N . PHE A 1 125 ? -6.223 -9.924 6.423 1.00 95.62 125 PHE A N 1
ATOM 1008 C CA . PHE A 1 125 ? -6.633 -10.598 7.650 1.00 95.62 125 PHE A CA 1
ATOM 1009 C C . PHE A 1 125 ? -5.509 -10.629 8.693 1.00 95.62 125 PHE A C 1
ATOM 1011 O O . PHE A 1 125 ? -5.774 -10.452 9.882 1.00 95.62 125 PHE A O 1
ATOM 1018 N N . SER A 1 126 ? -4.257 -10.799 8.256 1.00 96.31 126 SER A N 1
ATOM 1019 C CA . SER A 1 126 ? -3.084 -10.768 9.137 1.00 96.31 126 SER A CA 1
ATOM 1020 C C . SER A 1 126 ? -2.897 -9.392 9.778 1.00 96.31 126 SER A C 1
ATOM 1022 O O . SER A 1 126 ? -2.809 -9.300 11.001 1.00 96.31 126 SER A O 1
ATOM 1024 N N . ILE A 1 127 ? -2.902 -8.320 8.977 1.00 93.81 127 ILE A N 1
ATOM 1025 C CA . ILE A 1 127 ? -2.766 -6.941 9.476 1.00 93.81 127 ILE A CA 1
ATOM 1026 C C . ILE A 1 127 ? -3.936 -6.594 10.402 1.00 93.81 127 ILE A C 1
ATOM 1028 O O . ILE A 1 127 ? -3.719 -6.164 11.532 1.00 93.81 127 ILE A O 1
ATOM 1032 N N . TRP A 1 128 ? -5.169 -6.864 9.968 1.00 93.88 128 TRP A N 1
ATOM 1033 C CA . TRP A 1 128 ? -6.369 -6.610 10.762 1.00 93.88 128 TRP A CA 1
ATOM 1034 C C . TRP A 1 128 ? -6.347 -7.347 12.105 1.00 93.88 128 TRP A C 1
ATOM 1036 O O . TRP A 1 128 ? -6.727 -6.778 13.125 1.00 93.88 128 TRP A O 1
ATOM 1046 N N . SER A 1 129 ? -5.877 -8.598 12.135 1.00 94.31 129 SER A N 1
ATOM 1047 C CA . SER A 1 129 ? -5.777 -9.369 13.378 1.00 94.31 129 SER A CA 1
ATOM 1048 C C . SER A 1 129 ? -4.790 -8.732 14.355 1.00 94.31 129 SER A C 1
ATOM 1050 O O . SER A 1 129 ? -5.104 -8.614 15.537 1.00 94.31 129 SER A O 1
ATOM 1052 N N . LEU A 1 130 ? -3.627 -8.282 13.873 1.00 94.62 130 LEU A N 1
ATOM 1053 C CA . LEU A 1 130 ? -2.637 -7.584 14.699 1.00 94.62 130 LEU A CA 1
ATOM 1054 C C . LEU A 1 130 ? -3.204 -6.270 15.254 1.00 94.62 130 LEU A C 1
ATOM 1056 O O . LEU A 1 130 ? -3.139 -6.040 16.461 1.00 94.62 130 LEU A O 1
ATOM 1060 N N . GLU A 1 131 ? -3.830 -5.453 14.405 1.00 91.50 131 GLU A N 1
ATOM 1061 C CA . GLU A 1 131 ? -4.459 -4.192 14.819 1.00 91.50 131 GLU A CA 1
ATOM 1062 C C . GLU A 1 131 ? -5.590 -4.417 15.834 1.00 91.50 131 GLU A C 1
ATOM 1064 O O . GLU A 1 131 ? -5.697 -3.700 16.829 1.00 91.50 131 GLU A O 1
ATOM 1069 N N . MET A 1 132 ? -6.410 -5.451 15.631 1.00 91.81 132 MET A N 1
ATOM 1070 C CA . MET A 1 132 ? -7.507 -5.799 16.532 1.00 91.81 132 MET A CA 1
ATOM 1071 C C . MET A 1 132 ? -7.004 -6.285 17.895 1.00 91.81 132 MET A C 1
ATOM 1073 O O . MET A 1 132 ? -7.618 -5.988 18.921 1.00 91.81 132 MET A O 1
ATOM 1077 N N . LEU A 1 133 ? -5.903 -7.040 17.930 1.00 93.88 133 LEU A N 1
ATOM 1078 C CA . LEU A 1 133 ? -5.289 -7.475 19.184 1.00 93.88 133 LEU A CA 1
ATOM 1079 C C . LEU A 1 133 ? -4.764 -6.280 19.984 1.00 93.88 133 LEU A C 1
ATOM 1081 O O . LEU A 1 133 ? -5.022 -6.204 21.184 1.00 93.88 133 LEU A O 1
ATOM 1085 N N . GLU A 1 134 ? -4.091 -5.331 19.332 1.00 93.00 134 GLU A N 1
ATOM 1086 C CA . GLU A 1 134 ? -3.635 -4.097 19.982 1.00 93.00 134 GLU A CA 1
ATOM 1087 C C . GLU A 1 134 ? -4.813 -3.249 20.480 1.00 93.00 134 GLU A C 1
ATOM 1089 O O . GLU A 1 134 ? -4.832 -2.837 21.640 1.00 93.00 134 GLU A O 1
ATOM 1094 N N . ALA A 1 135 ? -5.861 -3.077 19.669 1.00 91.00 135 ALA A N 1
ATOM 1095 C CA . ALA A 1 135 ? -7.062 -2.352 20.081 1.00 91.00 135 ALA A CA 1
ATOM 1096 C C . ALA A 1 135 ? -7.730 -2.985 21.316 1.00 91.00 135 ALA A C 1
ATOM 1098 O O . ALA A 1 135 ? -8.111 -2.281 22.252 1.00 91.00 135 ALA A O 1
ATOM 1099 N N . LYS A 1 136 ? -7.824 -4.321 21.363 1.00 92.69 136 LYS A N 1
ATOM 1100 C CA . LYS A 1 136 ? -8.367 -5.044 22.523 1.00 92.69 136 LYS A CA 1
ATOM 1101 C C . LYS A 1 136 ? -7.533 -4.836 23.787 1.00 92.69 136 LYS A C 1
ATOM 1103 O O . LYS A 1 136 ? -8.117 -4.669 24.855 1.00 92.69 136 LYS A O 1
ATOM 1108 N N . LYS A 1 137 ? -6.198 -4.822 23.681 1.00 94.31 137 LYS A N 1
ATOM 1109 C CA . LYS A 1 137 ? -5.309 -4.542 24.824 1.00 94.31 137 LYS A CA 1
ATOM 1110 C C . LYS A 1 137 ? -5.558 -3.145 25.389 1.00 94.31 137 LYS A C 1
ATOM 1112 O O . LYS A 1 137 ? -5.692 -3.003 26.599 1.00 94.31 137 LYS A O 1
ATOM 1117 N N . VAL A 1 138 ? -5.672 -2.138 24.522 1.00 93.31 138 VAL A N 1
ATOM 1118 C CA . VAL A 1 138 ? -5.941 -0.751 24.937 1.00 93.31 138 VAL A CA 1
ATOM 1119 C C . VAL A 1 138 ? -7.293 -0.639 25.646 1.00 93.31 138 VAL A C 1
ATOM 1121 O O . VAL A 1 138 ? -7.381 -0.024 26.704 1.00 93.31 138 VAL A O 1
ATOM 1124 N N . VAL A 1 139 ? -8.341 -1.276 25.116 1.00 93.19 139 VAL A N 1
ATOM 1125 C CA . VAL A 1 139 ? -9.667 -1.281 25.760 1.00 93.19 139 VAL A CA 1
ATOM 1126 C C . VAL A 1 139 ? -9.622 -1.955 27.134 1.00 93.19 139 VAL A C 1
ATOM 1128 O O . VAL A 1 139 ? -10.199 -1.429 28.082 1.00 93.19 139 VAL A O 1
ATOM 1131 N N . ALA A 1 140 ? -8.915 -3.081 27.268 1.00 94.56 140 ALA A N 1
ATOM 1132 C CA . ALA A 1 140 ? -8.757 -3.755 28.557 1.00 94.56 140 ALA A CA 1
ATOM 1133 C C . ALA A 1 140 ? -8.066 -2.852 29.593 1.00 94.56 140 ALA A C 1
ATOM 1135 O O . ALA A 1 140 ? -8.567 -2.709 30.703 1.00 94.56 140 ALA A O 1
ATOM 1136 N N . GLN A 1 141 ? -6.988 -2.165 29.201 1.00 94.81 141 GLN A N 1
ATOM 1137 C CA . GLN A 1 141 ? -6.282 -1.217 30.071 1.00 94.81 141 GLN A CA 1
ATOM 1138 C C . GLN A 1 141 ? -7.181 -0.064 30.536 1.00 94.81 141 GLN A C 1
ATOM 1140 O O . GLN A 1 141 ? -7.136 0.319 31.701 1.00 94.81 141 GLN A O 1
ATOM 1145 N N . ILE A 1 142 ? -8.012 0.483 29.644 1.00 94.62 142 ILE A N 1
ATOM 1146 C CA . ILE A 1 142 ? -8.960 1.549 29.997 1.00 94.62 142 ILE A CA 1
ATOM 1147 C C . ILE A 1 142 ? -10.007 1.031 30.994 1.00 94.62 142 ILE A C 1
ATOM 1149 O O . ILE A 1 142 ? -10.288 1.705 31.982 1.00 94.62 142 ILE A O 1
ATOM 1153 N N . ASN A 1 143 ? -10.550 -0.168 30.772 1.00 95.06 143 ASN A N 1
ATOM 1154 C CA . ASN A 1 143 ? -11.534 -0.768 31.674 1.00 95.06 143 ASN A CA 1
ATOM 1155 C C . ASN A 1 143 ? -10.952 -1.032 33.071 1.00 95.06 143 ASN A C 1
ATOM 1157 O O . ASN A 1 143 ? -11.615 -0.754 34.068 1.00 95.06 143 ASN A O 1
ATOM 1161 N N . ASP A 1 144 ? -9.712 -1.521 33.154 1.00 95.06 144 ASP A N 1
ATOM 1162 C CA . ASP A 1 144 ? -9.033 -1.748 34.433 1.00 95.06 144 ASP A CA 1
ATOM 1163 C C . ASP A 1 144 ? -8.849 -0.438 35.214 1.00 95.06 144 ASP A C 1
ATOM 1165 O O . ASP A 1 144 ? -9.116 -0.396 36.414 1.00 95.06 144 ASP A O 1
ATOM 1169 N N . LEU A 1 145 ? -8.460 0.649 34.536 1.00 94.44 145 LEU A N 1
ATOM 1170 C CA . LEU A 1 145 ? -8.311 1.972 35.154 1.00 94.44 145 LEU A CA 1
ATOM 1171 C C . LEU A 1 145 ? -9.637 2.523 35.690 1.00 94.44 145 LEU A C 1
ATOM 1173 O O . LEU A 1 145 ? -9.663 3.080 36.785 1.00 94.44 145 LEU A O 1
ATOM 1177 N N . LEU A 1 146 ? -10.734 2.351 34.949 1.00 93.31 146 LEU A N 1
ATOM 1178 C CA . LEU A 1 146 ? -12.061 2.802 35.380 1.00 93.31 146 LEU A CA 1
ATOM 1179 C C . LEU A 1 146 ? -12.545 2.019 36.609 1.00 93.31 146 LEU A C 1
ATOM 1181 O O . LEU A 1 146 ? -12.981 2.619 37.588 1.00 93.31 146 LEU A O 1
ATOM 1185 N N . ASN A 1 147 ? -12.360 0.697 36.616 1.00 91.56 147 ASN A N 1
ATOM 1186 C CA . ASN A 1 147 ? -12.725 -0.158 37.751 1.00 91.56 147 ASN A CA 1
ATOM 1187 C C . ASN A 1 147 ? -11.916 0.145 39.028 1.00 91.56 147 ASN A C 1
ATOM 1189 O O . ASN A 1 147 ? -12.368 -0.153 40.133 1.00 91.56 147 ASN A O 1
ATOM 1193 N N . MET A 1 148 ? -10.705 0.699 38.896 1.00 86.94 148 MET A N 1
ATOM 1194 C CA . MET A 1 148 ? -9.892 1.144 40.035 1.00 86.94 148 MET A CA 1
ATOM 1195 C C . MET A 1 148 ? -10.343 2.496 40.602 1.00 86.94 148 MET A C 1
ATOM 1197 O O . MET A 1 148 ? -10.087 2.750 41.771 1.00 86.94 148 MET A O 1
ATOM 1201 N N . GLN A 1 149 ? -10.992 3.352 39.805 1.00 75.31 149 GLN A N 1
ATOM 1202 C CA . GLN A 1 149 ? -11.504 4.657 40.249 1.00 75.31 149 GLN A CA 1
ATOM 1203 C C . GLN A 1 149 ? -12.864 4.569 40.954 1.00 75.31 149 GLN A C 1
ATOM 1205 O O . GLN A 1 149 ? -13.219 5.475 41.701 1.00 75.31 149 GLN A O 1
ATOM 1210 N N . GLU A 1 150 ? -13.626 3.498 40.720 1.00 68.56 150 GLU A N 1
ATOM 1211 C CA . GLU A 1 150 ? -14.909 3.245 41.391 1.00 68.56 150 GLU A CA 1
ATOM 1212 C C . GLU A 1 150 ? -14.764 2.617 42.796 1.00 68.56 150 GLU A C 1
ATOM 1214 O O . GLU A 1 150 ? -15.768 2.450 43.490 1.00 68.56 150 GLU A O 1
ATOM 1219 N N . LYS A 1 151 ? -13.540 2.271 43.224 1.00 54.16 151 LYS A N 1
ATOM 1220 C CA . LYS A 1 151 ? -13.220 1.743 44.564 1.00 54.16 151 LYS A CA 1
ATOM 1221 C C . LYS A 1 151 ? -12.618 2.809 45.469 1.00 54.16 151 LYS A C 1
ATOM 1223 O O . LYS A 1 151 ? -12.960 2.780 46.671 1.00 54.16 151 LYS A O 1
#

pLDDT: mean 94.2, std 5.7, range [54.16, 98.62]

Mean predicted aligned error: 4.09 Å

Sequence (151 aa):
MTRILLKILNGAFIGIAIGYINALIFSVLFQTKYLFPSAPLFVSQFRTTLSATAFSTILWALIGCLFTVTSFIFQIERWSITRQTVAHFAITFVGFTPLALLSGWFPISGFWLFFYVIVFILIYFSIWSLEMLEAKKVVAQINDLLNMQEK

Solvent-accessible surface area (backbone atoms only — not comparable to full-atom values): 8128 Å² total; per-residue (Å²): 112,69,71,57,55,50,50,35,51,51,20,18,53,52,18,31,51,54,44,50,53,50,20,48,51,50,20,59,76,68,67,48,96,56,83,39,64,46,37,68,74,48,39,66,77,36,99,40,67,66,58,34,35,55,53,40,45,52,48,22,21,51,51,16,28,47,58,44,61,47,53,55,48,75,70,45,80,93,50,54,71,68,58,30,50,53,52,38,50,53,52,48,50,66,60,45,49,60,51,45,53,75,47,32,72,59,67,96,43,74,68,50,50,53,52,48,53,54,52,50,51,53,53,49,51,52,53,50,50,54,54,51,52,54,53,50,52,55,52,51,54,53,52,53,54,52,61,59,70,78,108

InterPro domains:
  IPR021560 Protein of unknown function DUF3021 [PF11457] (7-146)

Organism: Pediococcus claussenii (strain ATCC BAA-344 / DSM 14800 / JCM 18046 / KCTC 3811 / LMG 21948 / P06) (NCBI:txid701521)

Secondary structure (DSSP, 8-state):
-HHHHHHHHHHHHHHHHHHHHHHHHHHHHTT-SS--SS-HHHHTTSSSHHHHHHHHHHHHHHHHHHHHHHHGGGG-TTS-HHHHHHHHHHHHHHHHHHHHHHTT-S-SSHHHHHHHHHHHHHHHHHHHHHHHHHHHHHHHHHHHHHHHH--

Radius of gyration: 19.23 Å; Cα contacts (8 Å, |Δi|>4): 107; chains: 1; bounding box: 44×39×67 Å

Foldseek 3Di:
DVVLVVLLQVLLVVLLVVLQVVQVVVCVVVVPPDRQSADPVQCVVDPDSVVLSVVSSVLSSQLSNQLSVLVCLVVPVPDDPVRSLVSSLVSSVVSVVVSCVNNVRDDPDPVRVVVVVVVSVVVSVVVVVVVVVVVVVVVVVVVVVVVVVVD